Protein AF-A0A9E0LSV5-F1 (afdb_monomer_lite)

Secondary structure (DSSP, 8-state):
-HHHHHHHHHHHTTSS-HHHHHHHHHHHHSSHHHHHHHHHHTT-HHHHHHHHHHTTSS-GGGS-HHHHHHHHHHHHHHTT-

pLDDT: mean 89.04, std 8.94, range [60.31, 97.44]

Foldseek 3Di:
DVVLVVLVVCCVVVNADPVRNVVVVCVVPCDQVVVLVVCVVVVNPLLSVLSCCLVVVDPLVVDDPVSCVVSVVSVVVNVVD

Sequence (81 aa):
MEKLEANFSLWRSNQLDSFGLNEAIHTYHQTEQREIWGLYQRGLESAAVSRAVADGLLHEAELSSELLADLSPGIAYFRQL

Structure (mmCIF, N/CA/C/O backbone):
data_AF-A0A9E0LSV5-F1
#
_entry.id   AF-A0A9E0LSV5-F1
#
loop_
_atom_site.group_PDB
_atom_site.id
_atom_site.type_symbol
_atom_site.label_atom_id
_atom_site.label_alt_id
_atom_site.label_comp_id
_atom_site.label_asym_id
_atom_site.label_entity_id
_atom_site.label_seq_id
_atom_site.pdbx_PDB_ins_code
_atom_site.Cartn_x
_atom_site.Cartn_y
_atom_site.Cartn_z
_atom_site.occupancy
_atom_site.B_iso_or_equiv
_atom_site.auth_seq_id
_atom_site.auth_comp_id
_atom_site.auth_asym_id
_atom_site.auth_atom_id
_atom_site.pdbx_PDB_model_num
ATOM 1 N N . MET A 1 1 ? 0.484 -8.743 -15.743 1.00 60.31 1 MET A N 1
ATOM 2 C CA . MET A 1 1 ? 1.155 -9.860 -16.447 1.00 60.31 1 MET A CA 1
ATOM 3 C C . MET A 1 1 ? 1.539 -9.498 -17.883 1.00 60.31 1 MET A C 1
ATOM 5 O O . MET A 1 1 ? 2.727 -9.491 -18.166 1.00 60.31 1 MET A O 1
ATOM 9 N N . GLU A 1 2 ? 0.604 -9.122 -18.766 1.00 67.06 2 GLU A N 1
ATOM 10 C CA . GLU A 1 2 ? 0.889 -8.893 -20.205 1.00 67.06 2 GLU A CA 1
ATOM 11 C C . GLU A 1 2 ? 2.007 -7.872 -20.493 1.00 67.06 2 GLU A C 1
ATOM 13 O O . GLU A 1 2 ? 2.874 -8.118 -21.328 1.00 67.06 2 GLU A O 1
ATOM 18 N N . LYS A 1 3 ? 2.050 -6.754 -19.754 1.00 73.19 3 LYS A N 1
ATOM 19 C CA . LYS A 1 3 ? 3.109 -5.738 -19.907 1.00 73.19 3 LYS A CA 1
ATOM 20 C C . LYS A 1 3 ? 4.504 -6.248 -19.528 1.00 73.19 3 LYS A C 1
ATOM 22 O O . LYS A 1 3 ? 5.484 -5.838 -20.137 1.00 73.19 3 LYS A O 1
ATOM 27 N N . LEU A 1 4 ? 4.603 -7.133 -18.534 1.00 79.44 4 LEU A N 1
ATOM 28 C CA . LEU A 1 4 ? 5.887 -7.698 -18.121 1.00 79.44 4 LEU A CA 1
ATOM 29 C C . LEU A 1 4 ? 6.390 -8.720 -19.152 1.00 79.44 4 LEU A C 1
ATOM 31 O O . LEU A 1 4 ? 7.563 -8.696 -19.513 1.00 79.44 4 LEU A O 1
ATOM 35 N N . GLU A 1 5 ? 5.497 -9.556 -19.686 1.00 83.31 5 GLU A N 1
ATOM 36 C CA . GLU A 1 5 ? 5.842 -10.534 -20.728 1.00 83.31 5 GLU A CA 1
ATOM 37 C C . GLU A 1 5 ? 6.329 -9.861 -22.023 1.00 83.31 5 GLU A C 1
ATOM 39 O O . GLU A 1 5 ? 7.281 -10.322 -22.661 1.00 83.31 5 GLU A O 1
ATOM 44 N N . ALA A 1 6 ? 5.740 -8.718 -22.386 1.00 85.38 6 ALA A N 1
ATOM 45 C CA . ALA A 1 6 ? 6.215 -7.911 -23.508 1.00 85.38 6 ALA A CA 1
ATOM 46 C C . ALA A 1 6 ? 7.672 -7.445 -23.307 1.00 85.38 6 ALA A C 1
ATOM 48 O O . ALA A 1 6 ? 8.478 -7.531 -24.234 1.00 85.38 6 ALA A O 1
ATOM 49 N N . ASN A 1 7 ? 8.048 -7.042 -22.089 1.00 85.56 7 ASN A N 1
ATOM 50 C CA . ASN A 1 7 ? 9.422 -6.632 -21.776 1.00 85.56 7 ASN A CA 1
ATOM 51 C C . ASN A 1 7 ? 10.415 -7.802 -21.852 1.00 85.56 7 ASN A C 1
ATOM 53 O O . ASN A 1 7 ? 11.517 -7.635 -22.374 1.00 85.56 7 ASN A O 1
ATOM 57 N N . PHE A 1 8 ? 10.019 -9.007 -21.426 1.00 88.31 8 PHE A N 1
ATOM 58 C CA . PHE A 1 8 ? 10.830 -10.215 -21.632 1.00 88.31 8 PHE A CA 1
ATOM 59 C C . PHE A 1 8 ? 11.029 -10.534 -23.118 1.00 88.31 8 PHE A C 1
ATOM 61 O O . PHE A 1 8 ? 12.122 -10.931 -23.525 1.00 88.31 8 PHE A O 1
ATOM 68 N N . SER A 1 9 ? 9.998 -10.338 -23.940 1.00 90.44 9 SER A N 1
ATOM 69 C CA . SER A 1 9 ? 10.086 -10.535 -25.392 1.00 90.44 9 SER A CA 1
ATOM 70 C C . SER A 1 9 ? 11.047 -9.537 -26.047 1.00 90.44 9 SER A C 1
ATOM 72 O O . SER A 1 9 ? 11.875 -9.931 -26.871 1.00 90.44 9 SER A O 1
ATOM 74 N N . LEU A 1 10 ? 11.012 -8.269 -25.627 1.00 88.44 10 LEU A N 1
ATOM 75 C CA . LEU A 1 10 ? 11.957 -7.246 -26.084 1.00 88.44 10 LEU A CA 1
ATOM 76 C C . LEU A 1 10 ? 13.398 -7.585 -25.686 1.00 88.44 10 LEU A C 1
ATOM 78 O O . LEU A 1 10 ? 14.290 -7.503 -26.533 1.00 88.44 10 LEU A O 1
ATOM 82 N N . TRP A 1 11 ? 13.614 -8.058 -24.456 1.00 91.38 11 TRP A N 1
ATOM 83 C CA . TRP A 1 11 ? 14.931 -8.494 -23.987 1.00 91.38 11 TRP A CA 1
ATOM 84 C C . TRP A 1 11 ? 15.487 -9.667 -24.799 1.00 91.38 11 TRP A C 1
ATOM 86 O O . TRP A 1 11 ? 16.612 -9.596 -25.289 1.00 91.38 11 TRP A O 1
ATOM 96 N N . ARG A 1 12 ? 14.677 -10.705 -25.059 1.00 91.56 12 ARG A N 1
ATOM 97 C CA . ARG A 1 12 ? 15.083 -11.844 -25.912 1.00 91.56 12 ARG A CA 1
ATOM 98 C C . ARG A 1 12 ? 15.447 -11.425 -27.339 1.00 91.56 12 ARG A C 1
ATOM 100 O O . ARG A 1 12 ? 16.222 -12.112 -27.995 1.00 91.56 12 ARG A O 1
ATOM 107 N N . SER A 1 13 ? 14.887 -10.315 -27.820 1.00 94.50 13 SER A N 1
ATOM 108 C CA . SER A 1 13 ? 15.185 -9.750 -29.141 1.00 94.50 13 SER A CA 1
ATOM 109 C C . SER A 1 13 ? 16.334 -8.728 -29.149 1.00 94.50 13 SER A C 1
ATOM 111 O O . SER A 1 13 ? 16.535 -8.066 -30.163 1.00 94.50 13 SER A O 1
ATOM 113 N N . ASN A 1 14 ? 17.080 -8.582 -28.043 1.00 91.44 14 ASN A N 1
ATOM 114 C CA . ASN A 1 14 ? 18.130 -7.571 -27.838 1.00 91.44 14 ASN A CA 1
ATOM 115 C C . ASN A 1 14 ? 17.658 -6.110 -28.002 1.00 91.44 14 ASN A C 1
ATOM 117 O O . ASN A 1 14 ? 18.474 -5.210 -28.189 1.00 91.44 14 ASN A O 1
ATOM 121 N N . GLN A 1 15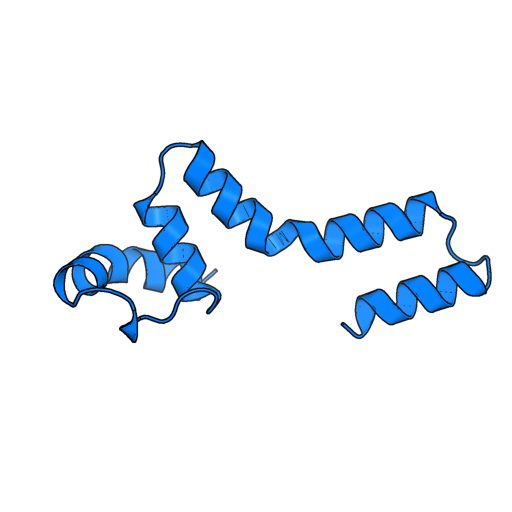 ? 16.349 -5.861 -27.920 1.00 89.69 15 GLN A N 1
ATOM 122 C CA . GLN A 1 15 ? 15.758 -4.516 -27.970 1.00 89.69 15 GLN A CA 1
ATOM 123 C C . GLN A 1 15 ? 15.635 -3.874 -26.581 1.00 89.69 15 GLN A C 1
ATOM 125 O O . GLN A 1 15 ? 15.344 -2.687 -26.468 1.00 89.69 15 GLN A O 1
ATOM 130 N N . LEU A 1 16 ? 15.856 -4.660 -25.528 1.00 90.81 16 LEU A N 1
ATOM 131 C CA . LEU A 1 16 ? 15.929 -4.225 -24.141 1.00 90.81 16 LEU A CA 1
ATOM 132 C C . LEU A 1 16 ? 17.147 -4.909 -23.519 1.00 90.81 16 LEU A C 1
ATOM 134 O O . LEU A 1 16 ? 17.309 -6.118 -23.671 1.00 90.81 16 LEU A O 1
ATOM 138 N N . ASP A 1 17 ? 18.018 -4.160 -22.852 1.00 91.25 17 ASP A N 1
ATOM 139 C CA . ASP A 1 17 ? 19.150 -4.761 -22.151 1.00 91.25 17 ASP A CA 1
ATOM 140 C C . ASP A 1 17 ? 18.730 -5.314 -20.777 1.00 91.25 17 ASP A C 1
ATOM 142 O O . ASP A 1 17 ? 17.596 -5.151 -20.313 1.00 91.25 17 ASP A O 1
ATOM 146 N N . SER A 1 18 ? 19.651 -6.015 -20.118 1.00 87.75 18 SER A N 1
ATOM 147 C CA . SER A 1 18 ? 19.379 -6.630 -18.817 1.00 87.75 18 SER A CA 1
ATOM 148 C C . SER A 1 18 ? 19.090 -5.604 -17.714 1.00 87.75 18 SER A C 1
ATOM 150 O O . SER A 1 18 ? 18.385 -5.938 -16.764 1.00 87.75 18 SER A O 1
ATOM 152 N N . PHE A 1 19 ? 19.583 -4.364 -17.829 1.00 89.88 19 PHE A N 1
ATOM 153 C CA . PHE A 1 19 ? 19.289 -3.300 -16.866 1.00 89.88 19 PHE A CA 1
ATOM 154 C C . PHE A 1 19 ? 17.863 -2.774 -17.058 1.00 89.88 19 PHE A C 1
ATOM 156 O O . PHE A 1 19 ? 17.114 -2.674 -16.090 1.00 89.88 19 PHE A O 1
ATOM 163 N N . GLY A 1 20 ? 17.450 -2.530 -18.302 1.00 86.50 20 GLY A N 1
ATOM 164 C CA . GLY A 1 20 ? 16.098 -2.107 -18.652 1.00 86.50 20 GLY A CA 1
ATOM 165 C C . GLY A 1 20 ? 15.041 -3.156 -18.309 1.00 86.50 20 GLY A C 1
ATOM 166 O O . GLY A 1 20 ? 13.970 -2.811 -17.809 1.00 86.50 20 GLY A O 1
ATOM 167 N N . LEU A 1 21 ? 15.344 -4.446 -18.495 1.00 88.50 21 LEU A N 1
ATOM 168 C CA . LEU A 1 21 ? 14.462 -5.522 -18.037 1.00 88.50 21 LEU A CA 1
ATOM 169 C C . LEU A 1 21 ? 14.363 -5.553 -16.505 1.00 88.50 21 LEU A C 1
ATOM 171 O O . LEU A 1 21 ? 13.263 -5.693 -15.970 1.00 88.50 21 LEU A O 1
ATOM 175 N N . ASN A 1 22 ? 15.484 -5.397 -15.798 1.00 85.00 22 ASN A N 1
ATOM 176 C CA . ASN A 1 22 ? 15.494 -5.383 -14.337 1.00 85.00 22 ASN A CA 1
ATOM 177 C C . ASN A 1 22 ? 14.678 -4.210 -13.765 1.00 85.00 22 ASN A C 1
ATOM 179 O O . ASN A 1 22 ? 13.875 -4.407 -12.856 1.00 85.00 22 ASN A O 1
ATOM 183 N N . GLU A 1 23 ? 14.801 -3.016 -14.345 1.00 85.31 23 GLU A N 1
ATOM 184 C CA . GLU A 1 23 ? 13.988 -1.850 -13.974 1.00 85.31 23 GLU A CA 1
ATOM 185 C C . GLU A 1 23 ? 12.497 -2.062 -14.259 1.00 85.31 23 GLU A C 1
ATOM 187 O O . GLU A 1 23 ? 11.644 -1.662 -13.465 1.00 85.31 23 GLU A O 1
ATOM 192 N N . ALA A 1 24 ? 12.154 -2.741 -15.356 1.00 82.81 24 ALA A N 1
ATOM 193 C CA . ALA A 1 24 ? 10.771 -3.077 -15.671 1.00 82.81 24 ALA A CA 1
ATOM 194 C C . ALA A 1 24 ? 10.172 -4.093 -14.683 1.00 82.81 24 ALA A C 1
ATOM 196 O O . ALA A 1 24 ? 9.022 -3.939 -14.267 1.00 82.81 24 ALA A O 1
ATOM 197 N N . ILE A 1 25 ? 10.947 -5.103 -14.272 1.00 82.69 25 ILE A N 1
ATOM 198 C CA . ILE A 1 25 ? 10.565 -6.058 -13.219 1.00 82.69 25 ILE A CA 1
ATOM 199 C C . ILE A 1 25 ? 10.397 -5.321 -11.888 1.00 82.69 25 ILE A C 1
ATOM 201 O O . ILE A 1 25 ? 9.384 -5.503 -11.210 1.00 82.69 25 ILE A O 1
ATOM 205 N N . HIS A 1 26 ? 11.346 -4.455 -11.524 1.00 77.94 26 HIS A N 1
ATOM 206 C CA . HIS A 1 26 ? 11.235 -3.638 -10.322 1.00 77.94 26 HIS A CA 1
ATOM 207 C C . HIS A 1 26 ? 9.988 -2.763 -10.358 1.00 77.94 26 HIS A C 1
ATOM 209 O O . HIS A 1 26 ? 9.208 -2.809 -9.417 1.00 77.94 26 HIS A O 1
ATOM 215 N N . THR A 1 27 ? 9.735 -2.045 -11.446 1.00 77.62 27 THR A N 1
ATOM 216 C CA . THR A 1 27 ? 8.542 -1.202 -11.595 1.00 77.62 27 THR A CA 1
ATOM 217 C C . THR A 1 27 ? 7.254 -2.017 -11.492 1.00 77.62 27 THR A C 1
ATOM 219 O O . THR A 1 27 ? 6.313 -1.593 -10.831 1.00 77.62 27 THR A O 1
ATOM 222 N N . TYR A 1 28 ? 7.219 -3.210 -12.092 1.00 73.31 28 TYR A N 1
ATOM 223 C CA . TYR A 1 28 ? 6.065 -4.105 -12.021 1.00 73.31 28 TYR A CA 1
ATOM 224 C C . TYR A 1 28 ? 5.775 -4.602 -10.596 1.00 73.31 28 TYR A C 1
ATOM 226 O O . TYR A 1 28 ? 4.617 -4.763 -10.230 1.00 73.31 28 TYR A O 1
ATOM 234 N N . HIS A 1 29 ? 6.811 -4.851 -9.791 1.00 64.81 29 HIS A N 1
ATOM 235 C CA . HIS A 1 29 ? 6.668 -5.396 -8.437 1.00 64.81 29 HIS A CA 1
ATOM 236 C C . HIS A 1 29 ? 6.606 -4.309 -7.342 1.00 64.81 29 HIS A C 1
ATOM 238 O O . HIS A 1 29 ? 6.170 -4.567 -6.221 1.00 64.81 29 HIS A O 1
ATOM 244 N N . GLN A 1 30 ? 7.085 -3.094 -7.610 1.00 64.50 30 GLN A N 1
ATOM 245 C CA . GLN A 1 30 ? 7.308 -2.083 -6.574 1.00 64.50 30 GLN A CA 1
ATOM 246 C C . GLN A 1 30 ? 6.163 -1.093 -6.357 1.00 64.50 30 GLN A C 1
ATOM 248 O O . GLN A 1 30 ? 6.336 -0.211 -5.528 1.00 64.50 30 GLN A O 1
ATOM 253 N N . THR A 1 31 ? 5.024 -1.160 -7.039 1.00 68.00 31 THR A N 1
ATOM 254 C CA . THR A 1 31 ? 4.015 -0.099 -6.867 1.00 68.00 31 THR A CA 1
ATOM 255 C C . THR A 1 31 ? 3.099 -0.346 -5.670 1.00 68.00 31 THR A C 1
ATOM 257 O O . THR A 1 31 ? 3.176 0.385 -4.690 1.00 68.00 31 THR A O 1
ATOM 260 N N . GLU A 1 32 ? 2.290 -1.400 -5.682 1.00 66.88 32 GLU A N 1
ATOM 261 C CA . GLU A 1 32 ? 1.239 -1.587 -4.662 1.00 66.88 32 GLU A CA 1
ATOM 262 C C . GLU A 1 32 ? 1.805 -2.103 -3.331 1.00 66.88 32 GLU A C 1
ATOM 264 O O . GLU A 1 32 ? 1.617 -1.522 -2.262 1.00 66.88 32 GLU A O 1
ATOM 269 N N . GLN A 1 33 ? 2.607 -3.165 -3.392 1.00 76.19 33 GLN A N 1
ATOM 270 C CA . GLN A 1 33 ? 3.149 -3.815 -2.195 1.00 76.19 33 GLN A CA 1
ATOM 271 C C . GLN A 1 33 ? 4.179 -2.939 -1.469 1.00 76.19 33 GLN A C 1
ATOM 273 O O . GLN A 1 33 ? 4.300 -2.999 -0.244 1.00 76.19 33 GLN A O 1
ATOM 278 N N . ARG A 1 34 ? 4.916 -2.097 -2.206 1.00 80.50 34 ARG A N 1
ATOM 279 C CA . ARG A 1 34 ? 5.910 -1.187 -1.618 1.00 80.50 34 ARG A CA 1
ATOM 280 C C . ARG A 1 34 ? 5.256 -0.010 -0.911 1.00 80.50 34 ARG A C 1
ATOM 282 O O . ARG A 1 34 ? 5.815 0.477 0.068 1.00 80.50 34 ARG A O 1
ATOM 289 N N . GLU A 1 35 ? 4.098 0.439 -1.387 1.00 86.00 35 GLU A N 1
ATOM 290 C CA . GLU A 1 35 ? 3.338 1.492 -0.726 1.00 86.00 35 GLU A CA 1
ATOM 291 C C . GLU A 1 35 ? 2.812 1.008 0.628 1.00 86.00 35 GLU A C 1
ATOM 293 O O . GLU A 1 35 ? 3.099 1.631 1.651 1.00 86.00 35 GLU A O 1
ATOM 298 N N . ILE A 1 36 ? 2.147 -0.152 0.657 1.00 90.25 36 ILE A N 1
ATOM 299 C CA . ILE A 1 36 ? 1.648 -0.770 1.897 1.00 90.25 36 ILE A CA 1
ATOM 300 C C . ILE A 1 36 ? 2.800 -1.027 2.876 1.00 90.25 36 ILE A C 1
ATOM 302 O O . ILE A 1 36 ? 2.714 -0.670 4.053 1.00 90.25 36 ILE A O 1
ATOM 306 N N . TRP A 1 37 ? 3.916 -1.580 2.390 1.00 87.69 37 TRP A N 1
ATOM 307 C CA . TRP A 1 37 ? 5.112 -1.784 3.208 1.00 87.69 37 TRP A CA 1
ATOM 308 C C . TRP A 1 37 ? 5.684 -0.465 3.746 1.00 87.69 37 TRP A C 1
ATOM 310 O O . TRP A 1 37 ? 6.086 -0.391 4.907 1.00 87.69 37 TRP A O 1
ATOM 320 N N . GLY A 1 38 ? 5.690 0.593 2.933 1.00 90.75 38 GLY A N 1
ATOM 321 C CA . GLY A 1 38 ? 6.141 1.920 3.338 1.00 90.75 38 GLY A CA 1
ATOM 322 C C . GLY A 1 38 ? 5.263 2.543 4.425 1.00 90.75 38 GLY A C 1
ATOM 323 O O . GLY A 1 38 ? 5.791 3.175 5.339 1.00 90.75 38 GLY A O 1
ATOM 324 N N . LEU A 1 39 ? 3.943 2.344 4.363 1.00 93.00 39 LEU A N 1
ATOM 325 C CA . LEU A 1 39 ? 3.009 2.758 5.415 1.00 93.00 39 LEU A CA 1
ATOM 326 C C . LEU A 1 39 ? 3.285 1.999 6.718 1.00 93.00 39 LEU A C 1
ATOM 328 O O . LEU A 1 39 ? 3.426 2.618 7.772 1.00 93.00 39 LEU A O 1
ATOM 332 N N . TYR A 1 40 ? 3.460 0.680 6.632 1.00 91.69 40 TYR A N 1
ATOM 333 C CA . TYR A 1 40 ? 3.778 -0.155 7.788 1.00 91.69 40 TYR A CA 1
ATOM 334 C C . TYR A 1 40 ? 5.102 0.253 8.451 1.00 91.69 40 TYR A C 1
ATOM 336 O O . TYR A 1 40 ? 5.150 0.477 9.657 1.00 91.69 40 TYR A O 1
ATOM 344 N N . GLN A 1 41 ? 6.171 0.447 7.670 1.00 94.19 41 GLN A N 1
ATOM 345 C CA . GLN A 1 41 ? 7.471 0.878 8.200 1.00 94.19 41 GLN A CA 1
ATOM 346 C C . GLN A 1 41 ? 7.437 2.234 8.911 1.00 94.19 41 GLN A C 1
ATOM 348 O O . GLN A 1 41 ? 8.275 2.496 9.772 1.00 94.19 41 GLN A O 1
ATOM 353 N N . ARG A 1 42 ? 6.498 3.109 8.546 1.00 95.69 42 ARG A N 1
ATOM 354 C CA . ARG A 1 42 ? 6.331 4.428 9.167 1.00 95.69 42 ARG A CA 1
ATOM 355 C C . ARG A 1 42 ? 5.491 4.385 10.448 1.00 95.69 42 ARG A C 1
ATOM 357 O O . ARG A 1 42 ? 5.247 5.447 11.012 1.00 95.69 42 ARG A O 1
ATOM 364 N N . GLY A 1 43 ? 5.048 3.205 10.893 1.00 94.50 43 GLY A N 1
ATOM 365 C CA . GLY A 1 43 ? 4.126 3.067 12.025 1.00 94.50 43 GLY A CA 1
ATOM 366 C C . GLY A 1 43 ? 2.732 3.608 11.705 1.00 94.50 43 GLY A C 1
ATOM 367 O O . GLY A 1 43 ? 2.091 4.224 12.550 1.00 94.50 43 GLY A O 1
ATOM 368 N N . LEU A 1 44 ? 2.306 3.487 10.442 1.00 95.44 44 LEU A N 1
ATOM 369 C CA . LEU A 1 44 ? 0.970 3.866 9.982 1.00 95.44 44 LEU A CA 1
ATOM 370 C C . LEU A 1 44 ? 0.156 2.601 9.697 1.00 95.44 44 LEU A C 1
ATOM 372 O O . LEU A 1 44 ? -0.337 2.407 8.585 1.00 95.44 44 LEU A O 1
ATOM 376 N N . GLU A 1 45 ? 0.036 1.712 10.682 1.00 94.25 45 GLU A N 1
ATOM 377 C CA . GLU A 1 45 ? -0.559 0.382 10.516 1.00 94.25 45 GLU A CA 1
ATOM 378 C C . GLU A 1 45 ? -2.010 0.469 10.034 1.00 94.25 45 GLU A C 1
ATOM 380 O O . GLU A 1 45 ? -2.377 -0.220 9.085 1.00 94.25 45 GLU A O 1
ATOM 385 N N . SER A 1 46 ? -2.818 1.375 10.595 1.00 95.56 46 SER A N 1
ATOM 386 C CA . SER A 1 46 ? -4.205 1.577 10.152 1.00 95.56 46 SER A CA 1
ATOM 387 C C . SER A 1 46 ? -4.291 2.006 8.686 1.00 95.56 46 SER A C 1
ATOM 389 O O . SER A 1 46 ? -5.177 1.557 7.959 1.00 95.56 46 SER A O 1
ATOM 391 N N . ALA A 1 47 ? -3.355 2.839 8.219 1.00 95.50 47 ALA A N 1
ATOM 392 C CA . ALA A 1 47 ? -3.293 3.239 6.816 1.00 95.50 47 ALA A CA 1
ATOM 393 C C . ALA A 1 47 ? -2.823 2.080 5.926 1.00 95.50 47 ALA 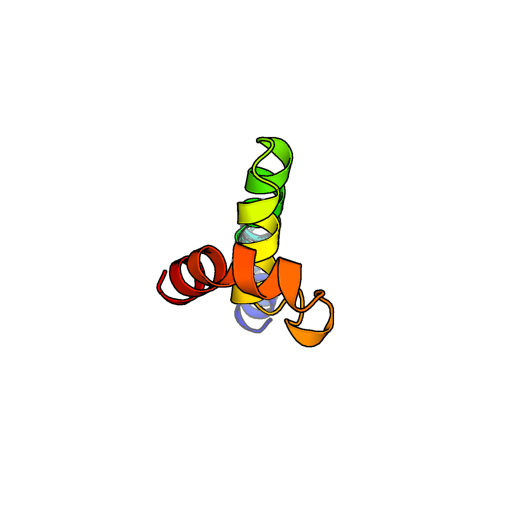A C 1
ATOM 395 O O . ALA A 1 47 ? -3.387 1.876 4.855 1.00 95.50 47 ALA A O 1
ATOM 396 N N . ALA A 1 48 ? -1.844 1.292 6.381 1.00 95.75 48 ALA A N 1
ATOM 397 C CA . ALA A 1 48 ? -1.357 0.115 5.666 1.00 95.75 48 ALA A CA 1
ATOM 398 C C . ALA A 1 48 ? -2.466 -0.933 5.472 1.00 95.75 48 ALA A C 1
ATOM 400 O O . ALA A 1 48 ? -2.659 -1.418 4.359 1.00 95.75 48 ALA A O 1
ATOM 401 N N . VAL A 1 49 ? -3.238 -1.233 6.525 1.00 95.56 49 VAL A N 1
ATOM 402 C CA . VAL A 1 49 ? -4.378 -2.163 6.450 1.00 95.56 49 VAL A CA 1
ATOM 403 C C . VAL A 1 49 ? -5.489 -1.586 5.573 1.00 95.56 49 VAL A C 1
ATOM 405 O O . VAL A 1 49 ? -6.004 -2.288 4.707 1.00 95.56 49 VAL A 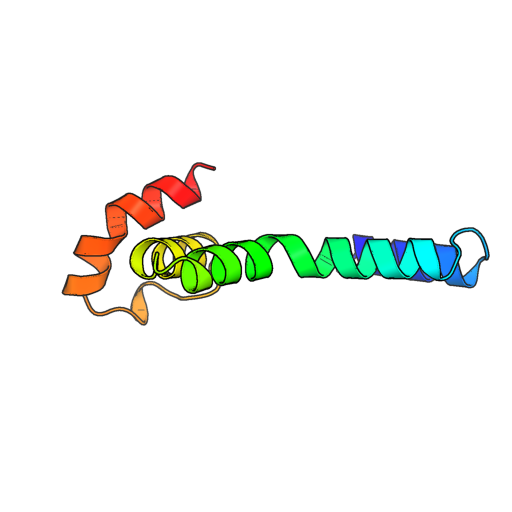O 1
ATOM 408 N N . SER A 1 50 ? -5.814 -0.297 5.723 1.00 96.75 50 SER A N 1
ATOM 409 C CA . SER A 1 50 ? -6.818 0.365 4.877 1.00 96.75 50 SER A CA 1
ATOM 410 C C . SER A 1 50 ? -6.461 0.296 3.392 1.00 96.75 50 SER A C 1
ATOM 412 O O . SER A 1 50 ? -7.323 0.009 2.563 1.00 96.75 50 SER A O 1
ATOM 414 N N . ARG A 1 51 ? -5.183 0.517 3.055 1.00 95.31 51 ARG A N 1
ATOM 415 C CA . ARG A 1 51 ? -4.684 0.418 1.684 1.00 95.31 51 ARG A CA 1
ATOM 416 C C . ARG A 1 51 ? -4.732 -1.017 1.163 1.00 95.31 51 ARG A C 1
ATOM 418 O O . ARG A 1 51 ? -5.211 -1.235 0.058 1.00 95.31 51 ARG A O 1
ATOM 425 N N . ALA A 1 52 ? -4.319 -1.995 1.970 1.00 93.88 52 ALA A N 1
ATOM 426 C CA . ALA A 1 52 ? -4.379 -3.408 1.595 1.00 93.88 52 ALA A CA 1
ATOM 427 C C . ALA A 1 52 ? -5.812 -3.881 1.294 1.00 93.88 52 ALA A C 1
ATOM 429 O O . ALA A 1 52 ? -6.019 -4.663 0.368 1.00 93.88 52 ALA A O 1
ATOM 430 N N . VAL A 1 53 ? -6.808 -3.383 2.034 1.00 95.75 53 VAL A N 1
ATOM 431 C CA . VAL A 1 53 ? -8.225 -3.677 1.766 1.00 95.75 53 VAL A CA 1
ATOM 432 C C . VAL A 1 53 ? -8.740 -2.950 0.523 1.00 95.75 53 VAL A C 1
ATOM 434 O O . VAL A 1 53 ? -9.520 -3.514 -0.246 1.00 95.75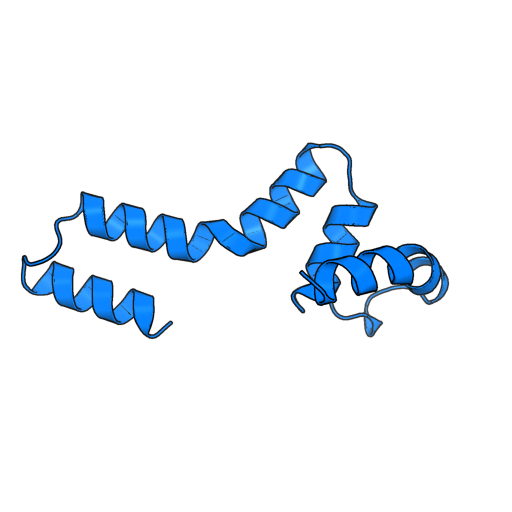 53 VAL A O 1
ATOM 437 N N . ALA A 1 54 ? -8.315 -1.704 0.298 1.00 94.50 54 ALA A N 1
ATOM 438 C CA . ALA A 1 54 ? -8.675 -0.952 -0.902 1.00 94.50 54 ALA A CA 1
ATOM 439 C C . ALA A 1 54 ? -8.133 -1.608 -2.185 1.00 94.50 54 ALA A C 1
ATOM 441 O O . ALA A 1 54 ? -8.878 -1.717 -3.156 1.00 94.50 54 ALA A O 1
ATOM 442 N N . ASP A 1 55 ? -6.899 -2.119 -2.143 1.00 91.12 55 ASP A N 1
ATOM 443 C CA . ASP A 1 55 ? -6.237 -2.826 -3.251 1.00 91.12 55 ASP A CA 1
ATOM 444 C C . ASP A 1 55 ? -6.727 -4.285 -3.414 1.00 91.12 55 ASP A C 1
ATOM 446 O O . ASP A 1 55 ? -6.328 -4.983 -4.345 1.00 91.12 55 ASP A O 1
ATOM 450 N N . GLY A 1 56 ? -7.588 -4.774 -2.511 1.00 91.19 56 GLY A N 1
ATOM 451 C CA . GLY A 1 56 ? -8.127 -6.139 -2.545 1.00 91.19 56 GLY A CA 1
ATOM 452 C C . GLY A 1 56 ? -7.142 -7.234 -2.114 1.00 91.19 56 GLY A C 1
ATOM 453 O O . GLY A 1 56 ? -7.428 -8.414 -2.297 1.00 91.19 56 GLY A O 1
ATOM 454 N N . LEU A 1 57 ? -5.998 -6.864 -1.531 1.00 90.56 57 LEU A N 1
ATOM 455 C CA . LEU A 1 57 ? -5.022 -7.796 -0.949 1.00 90.56 57 LEU A CA 1
ATOM 456 C C . LEU A 1 57 ? -5.525 -8.434 0.353 1.00 90.56 57 LEU A C 1
ATOM 458 O O . LEU A 1 57 ? -5.129 -9.552 0.671 1.00 90.56 57 LEU A O 1
ATOM 462 N N . LEU A 1 58 ? -6.372 -7.717 1.095 1.00 93.50 58 LEU A N 1
ATOM 463 C CA . LEU A 1 58 ? -7.074 -8.203 2.282 1.00 93.50 58 LEU A CA 1
ATOM 464 C C . LEU A 1 58 ? -8.578 -8.012 2.080 1.00 93.50 58 LEU A C 1
ATOM 466 O O . LEU A 1 58 ? -9.023 -6.950 1.645 1.00 93.50 58 LEU A O 1
ATOM 470 N N . HIS A 1 59 ? -9.383 -9.019 2.392 1.00 95.12 59 HIS A N 1
ATOM 471 C CA . HIS A 1 59 ? -10.831 -8.925 2.264 1.00 95.12 59 HIS A CA 1
ATOM 472 C C . HIS A 1 59 ? -11.458 -8.341 3.536 1.00 95.12 59 HIS A C 1
ATOM 474 O O . HIS A 1 59 ? -11.090 -8.700 4.650 1.00 95.12 59 HIS A O 1
ATOM 480 N N . GLU A 1 60 ? -12.484 -7.496 3.386 1.00 95.38 60 GLU A N 1
ATOM 481 C CA . GLU A 1 60 ? -13.216 -6.909 4.527 1.00 95.38 60 GLU A CA 1
ATOM 482 C C . GLU A 1 60 ? -13.776 -7.974 5.487 1.00 95.38 60 GLU A C 1
ATOM 484 O O . GLU A 1 60 ? -13.849 -7.746 6.690 1.00 95.38 60 GLU A O 1
ATOM 489 N N . ALA A 1 61 ? -14.120 -9.159 4.970 1.00 95.56 61 ALA A N 1
ATOM 490 C CA . ALA A 1 61 ? -14.617 -10.289 5.756 1.00 95.56 61 ALA A CA 1
ATOM 491 C C . ALA A 1 61 ? -13.566 -10.917 6.693 1.00 95.56 61 ALA A C 1
ATOM 493 O O . ALA A 1 61 ? -13.926 -11.690 7.578 1.00 95.56 61 ALA A O 1
ATOM 494 N N . GLU A 1 62 ? -12.282 -10.613 6.497 1.00 94.25 62 GLU A N 1
ATOM 495 C CA . GLU A 1 62 ? -11.185 -11.060 7.364 1.00 94.25 62 GLU A CA 1
ATOM 496 C C . GLU A 1 62 ? -10.992 -10.133 8.574 1.00 94.25 62 GLU A C 1
ATOM 498 O O . GLU A 1 62 ? -10.261 -10.469 9.507 1.00 94.25 62 GLU A O 1
ATOM 503 N N . LEU A 1 63 ? -11.652 -8.971 8.581 1.00 94.38 63 LEU A N 1
ATOM 504 C CA . LEU A 1 63 ? -11.606 -8.004 9.670 1.00 94.38 63 LEU A CA 1
ATOM 505 C C . LEU A 1 63 ? -12.775 -8.216 10.635 1.00 94.38 63 LEU A C 1
ATOM 507 O O . LEU A 1 63 ? -13.882 -8.590 10.244 1.00 94.38 63 LEU A O 1
ATOM 511 N N . SER A 1 64 ? -12.548 -7.923 11.917 1.00 96.62 64 SER A N 1
ATOM 512 C CA . SER A 1 64 ? -13.661 -7.802 12.858 1.00 96.62 64 SER A CA 1
ATOM 513 C C . SER A 1 64 ? -14.553 -6.623 12.457 1.00 96.62 64 SER A C 1
ATOM 515 O O . SER A 1 64 ? -14.086 -5.639 11.884 1.00 96.62 64 SER A O 1
ATOM 517 N N . SER A 1 65 ? -15.842 -6.689 12.795 1.00 95.62 65 SER A N 1
ATOM 518 C CA . SER A 1 65 ? -16.790 -5.608 12.494 1.00 95.62 65 SER A CA 1
ATOM 519 C C . SER A 1 65 ? -16.396 -4.270 13.128 1.00 95.62 65 SER A C 1
ATOM 521 O O . SER A 1 65 ? -16.651 -3.221 12.548 1.00 95.62 65 SER A O 1
ATOM 523 N N . GLU A 1 66 ? -15.769 -4.311 14.305 1.00 96.38 66 GLU A N 1
ATOM 524 C CA . GLU A 1 66 ? -15.235 -3.134 15.000 1.00 96.38 66 GLU A CA 1
ATOM 525 C C . GLU A 1 66 ? -14.068 -2.515 14.221 1.00 96.38 66 GLU A C 1
ATOM 527 O O . GLU A 1 66 ? -14.111 -1.339 13.871 1.00 96.38 66 GLU A O 1
ATOM 532 N N . LEU A 1 67 ? -13.078 -3.329 13.841 1.00 95.44 67 LEU A N 1
ATOM 533 C CA . LEU A 1 67 ? -11.919 -2.857 13.089 1.00 95.44 67 LEU A CA 1
ATOM 534 C C . LEU A 1 67 ? -12.310 -2.358 11.692 1.00 95.44 67 LEU A C 1
ATOM 536 O O . LEU A 1 67 ? -11.781 -1.356 11.219 1.00 95.44 67 LEU A O 1
ATOM 540 N N . LEU A 1 68 ? -13.258 -3.025 11.031 1.00 96.94 68 LEU A N 1
ATOM 541 C CA . LEU A 1 68 ? -13.771 -2.580 9.739 1.00 96.94 68 LEU A CA 1
ATOM 542 C C . LEU A 1 68 ? -14.457 -1.212 9.846 1.00 96.94 68 LEU A C 1
ATOM 544 O O . LEU A 1 68 ? -14.265 -0.372 8.967 1.00 96.94 68 LEU A O 1
ATOM 548 N N . ALA A 1 69 ? -15.230 -0.966 10.907 1.00 96.88 69 ALA A N 1
ATOM 549 C CA . ALA A 1 69 ? -15.868 0.330 11.130 1.00 96.88 69 ALA A CA 1
ATOM 550 C C . ALA A 1 69 ? -14.826 1.445 11.316 1.00 96.88 69 ALA A C 1
ATOM 552 O O . ALA A 1 69 ? -14.931 2.490 10.671 1.00 96.88 69 ALA A O 1
ATOM 553 N N . ASP A 1 70 ? -13.787 1.189 12.112 1.00 97.12 70 ASP A N 1
ATOM 554 C CA . ASP A 1 70 ? -12.703 2.144 12.360 1.00 97.12 70 ASP A CA 1
ATOM 555 C C . ASP A 1 70 ? -11.880 2.447 11.098 1.00 97.12 70 ASP A C 1
ATOM 557 O O . ASP A 1 70 ? -11.487 3.591 10.859 1.00 97.12 70 ASP A O 1
ATOM 561 N N . LEU A 1 71 ? -11.631 1.435 10.259 1.00 97.38 71 LEU A N 1
ATOM 562 C CA . LEU A 1 71 ? -10.829 1.568 9.039 1.00 97.38 71 LEU A CA 1
ATOM 563 C C . LEU A 1 71 ? -11.635 2.031 7.818 1.00 97.38 71 LEU A C 1
ATOM 565 O O . LEU A 1 71 ? -11.043 2.485 6.837 1.00 97.38 71 LEU A O 1
ATOM 569 N N . SER A 1 72 ? -12.970 1.970 7.865 1.00 96.81 72 SER A N 1
ATOM 570 C CA . SER A 1 72 ? -13.856 2.327 6.745 1.00 96.81 72 SER A CA 1
ATOM 571 C C . SER A 1 72 ? -13.538 3.687 6.101 1.00 96.81 72 SER A C 1
ATOM 573 O O . SER A 1 72 ? -13.489 3.748 4.869 1.00 96.81 72 SER A O 1
ATOM 575 N N . PRO A 1 73 ? -13.255 4.772 6.857 1.00 97.25 73 PRO A N 1
ATOM 576 C CA . PRO A 1 73 ? -12.873 6.054 6.260 1.00 97.25 73 PRO A CA 1
ATOM 577 C C . PRO A 1 73 ? -11.560 5.984 5.467 1.00 97.25 73 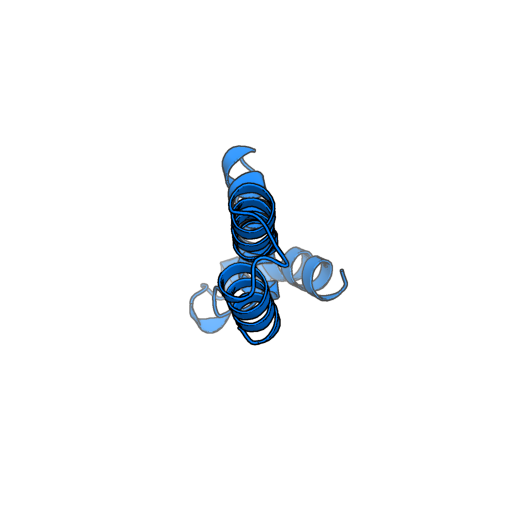PRO A C 1
ATOM 579 O O . PRO A 1 73 ? -11.465 6.550 4.379 1.00 97.25 73 PRO A O 1
ATOM 582 N N . GLY A 1 74 ? -10.557 5.270 5.987 1.00 96.94 74 GLY A N 1
ATOM 583 C CA . GLY A 1 74 ? -9.267 5.085 5.320 1.00 96.94 74 GLY A CA 1
ATOM 584 C C . GLY A 1 74 ? -9.390 4.222 4.066 1.00 96.94 74 GLY A C 1
ATOM 585 O O . GLY A 1 74 ? -8.832 4.560 3.025 1.00 96.94 74 GLY A O 1
ATOM 586 N N . ILE A 1 75 ? -10.174 3.144 4.138 1.00 97.44 75 ILE A N 1
ATOM 587 C CA . ILE 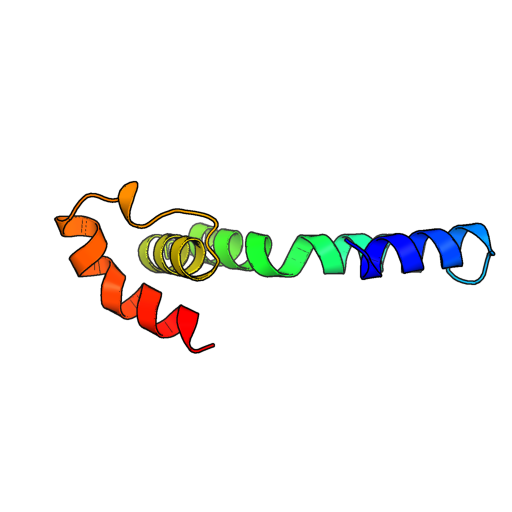A 1 75 ? -10.466 2.273 2.992 1.00 97.44 75 ILE A CA 1
ATOM 588 C C . ILE A 1 75 ? -11.166 3.078 1.888 1.00 97.44 75 ILE A C 1
ATOM 590 O O . ILE A 1 75 ? -10.778 3.005 0.723 1.00 97.44 75 ILE A O 1
ATOM 594 N N . ALA A 1 76 ? -12.174 3.879 2.247 1.00 97.06 76 ALA A N 1
ATOM 595 C CA . ALA A 1 76 ? -12.892 4.727 1.300 1.00 97.06 76 ALA A CA 1
ATOM 596 C C . ALA A 1 76 ? -11.978 5.773 0.647 1.00 97.06 76 ALA A C 1
ATOM 598 O O . ALA A 1 76 ? -12.098 6.006 -0.553 1.00 97.06 76 ALA A O 1
ATOM 599 N N . TYR A 1 77 ? -11.056 6.366 1.413 1.00 96.38 77 TYR A N 1
ATOM 600 C CA . TYR A 1 77 ? -10.051 7.292 0.891 1.00 96.38 77 TYR A CA 1
ATOM 601 C C . TYR A 1 77 ? -9.164 6.628 -0.171 1.00 96.38 77 TYR A C 1
ATOM 603 O O . TYR A 1 77 ? -9.050 7.146 -1.278 1.00 96.38 77 TYR A O 1
ATOM 611 N N . PHE A 1 78 ? -8.589 5.459 0.123 1.00 94.62 78 PHE A N 1
ATOM 612 C CA . PHE A 1 78 ? -7.690 4.783 -0.818 1.00 94.62 78 PHE A CA 1
ATOM 613 C C . PHE A 1 78 ? -8.395 4.246 -2.065 1.00 94.62 78 PHE A C 1
ATOM 615 O O . PHE A 1 78 ? -7.793 4.230 -3.129 1.00 94.62 78 PHE A O 1
ATOM 622 N N . ARG A 1 79 ? -9.679 3.881 -1.979 1.00 94.31 79 ARG A N 1
ATOM 623 C CA . ARG A 1 79 ? -10.478 3.480 -3.154 1.00 94.31 79 ARG A CA 1
ATOM 624 C C . ARG A 1 79 ? -10.744 4.618 -4.146 1.00 94.31 79 ARG A C 1
ATOM 626 O O . ARG A 1 79 ? -11.205 4.350 -5.251 1.00 94.31 79 ARG A O 1
ATOM 633 N N . GLN A 1 80 ? -10.548 5.868 -3.731 1.00 93.00 80 GLN A N 1
ATOM 634 C CA . GLN A 1 80 ? -10.782 7.059 -4.555 1.00 93.00 80 GLN A CA 1
ATOM 635 C C . GLN A 1 80 ? -9.500 7.633 -5.174 1.00 93.00 80 GLN A C 1
ATOM 637 O O . GLN A 1 80 ? -9.599 8.565 -5.974 1.00 93.00 80 GLN A O 1
ATOM 642 N N . LEU A 1 81 ? -8.330 7.122 -4.778 1.00 83.06 81 LEU A N 1
ATOM 643 C CA . LEU A 1 81 ? -7.026 7.481 -5.342 1.00 83.06 81 LEU A CA 1
ATOM 644 C C . LEU A 1 81 ? -6.769 6.733 -6.655 1.00 83.06 81 LEU A C 1
ATOM 646 O O . LEU A 1 81 ? -6.156 7.363 -7.547 1.00 83.06 81 LEU A O 1
#

Radius of gyration: 17.16 Å; chains: 1; bounding box: 36×19×44 Å